Protein AF-A0A5C9AT11-F1 (afdb_monomer)

Organism: Escherichia coli (NCBI:txid562)

Secondary structure (DSSP, 8-state):
--HHHHHHHHHHS-BTTTBSTT---S-SEEEEEEE-SS-HHHHHHTTHHHHHHHHHHHHHHHTT--EEEEEEE------TTS---HHHHHHHHHHHHHHHHT-

Nearest PDB structures (foldseek):
  6ogm-assembly2_G  TM=3.433E-01  e=1.015E+00  Burkholderia lata
  5g5t-assembly1_A  TM=4.159E-01  e=2.593E+00  Methanocaldococcus jannaschii
  7ojn-assembly1_L  TM=4.158E-01  e=2.965E+00  Mammarenavirus lassaense
  4fdx-assembly1_B  TM=3.003E-01  e=1.418E+00  Methylibium petroleiphilum PM1

Structure (mmCIF, N/CA/C/O backbone):
data_AF-A0A5C9AT11-F1
#
_entry.id   AF-A0A5C9AT11-F1
#
loop_
_atom_site.group_PDB
_atom_site.id
_atom_site.type_symbol
_atom_site.label_atom_id
_atom_site.label_alt_id
_atom_site.label_comp_id
_atom_site.label_asym_id
_atom_site.label_entity_id
_atom_site.label_seq_id
_atom_site.pdbx_PDB_ins_code
_atom_site.Cartn_x
_atom_site.Cartn_y
_atom_site.Cartn_z
_atom_site.occupancy
_atom_site.B_iso_or_equiv
_atom_site.auth_seq_id
_atom_site.auth_comp_id
_atom_site.auth_asym_id
_atom_site.auth_atom_id
_atom_site.pdbx_PDB_model_num
ATOM 1 N N . PHE A 1 1 ? -3.688 3.262 -8.490 1.00 84.75 1 PHE A N 1
ATOM 2 C CA . PHE A 1 1 ? -3.928 1.802 -8.406 1.00 84.75 1 PHE A CA 1
ATOM 3 C C . PHE A 1 1 ? -5.204 1.437 -9.173 1.00 84.75 1 PHE A C 1
ATOM 5 O O . PHE A 1 1 ? -5.975 2.348 -9.464 1.00 84.75 1 PHE A O 1
ATOM 12 N N . PRO A 1 2 ? -5.420 0.158 -9.549 1.00 94.25 2 PRO A N 1
ATOM 13 C CA . PRO A 1 2 ? -6.552 -0.263 -10.382 1.00 94.25 2 PRO A CA 1
ATOM 14 C C . PRO A 1 2 ? -7.925 0.050 -9.771 1.00 94.25 2 PRO A C 1
ATOM 16 O O . PRO A 1 2 ? -8.089 0.026 -8.550 1.00 94.25 2 PRO A O 1
ATOM 19 N N . ALA A 1 3 ? -8.932 0.264 -10.625 1.00 96.44 3 ALA A N 1
ATOM 20 C CA . ALA A 1 3 ? -10.297 0.597 -10.205 1.00 96.44 3 ALA A CA 1
ATOM 21 C C . ALA A 1 3 ? -10.920 -0.462 -9.278 1.00 96.44 3 ALA A C 1
ATOM 23 O O . ALA A 1 3 ? -11.659 -0.114 -8.363 1.00 96.44 3 ALA A O 1
ATOM 24 N N . MET A 1 4 ? -10.569 -1.739 -9.459 1.00 97.25 4 MET A N 1
ATOM 25 C CA . MET A 1 4 ? -11.017 -2.826 -8.582 1.00 97.25 4 MET A CA 1
ATOM 26 C C . MET A 1 4 ? -10.581 -2.623 -7.126 1.00 97.25 4 MET A C 1
ATOM 28 O O . MET A 1 4 ? -11.394 -2.776 -6.218 1.00 97.25 4 MET A O 1
ATOM 32 N N . LEU A 1 5 ? -9.325 -2.223 -6.895 1.00 95.56 5 LEU A N 1
ATOM 33 C CA . LEU A 1 5 ? -8.825 -1.965 -5.544 1.00 95.56 5 LEU A CA 1
ATOM 34 C C . LEU A 1 5 ? -9.475 -0.715 -4.943 1.00 95.56 5 LEU A C 1
ATOM 36 O O . LEU A 1 5 ? -9.860 -0.727 -3.777 1.00 95.56 5 LEU A O 1
ATOM 40 N N . LYS A 1 6 ? -9.665 0.339 -5.750 1.00 94.56 6 LYS A N 1
ATOM 41 C CA . LYS A 1 6 ? -10.404 1.531 -5.308 1.00 94.56 6 LYS A CA 1
ATOM 42 C C . LYS A 1 6 ? -11.833 1.179 -4.896 1.00 94.56 6 LYS A C 1
ATOM 44 O O . LYS A 1 6 ? -12.273 1.587 -3.829 1.00 94.56 6 LYS A O 1
ATOM 49 N N . GLY A 1 7 ? -12.523 0.377 -5.705 1.00 96.31 7 GLY A N 1
ATOM 50 C CA . GLY A 1 7 ? -13.876 -0.084 -5.414 1.00 96.31 7 GLY A CA 1
ATOM 51 C C . GLY A 1 7 ? -13.955 -0.957 -4.162 1.00 96.31 7 GLY A C 1
ATOM 52 O O . GLY A 1 7 ? -14.921 -0.842 -3.415 1.00 96.31 7 GLY A O 1
ATOM 53 N N . TYR A 1 8 ? -12.947 -1.794 -3.898 1.00 95.31 8 TYR A N 1
ATOM 54 C CA . TYR A 1 8 ? -12.868 -2.553 -2.648 1.00 95.31 8 TYR A CA 1
ATOM 55 C C . TYR A 1 8 ? -12.774 -1.621 -1.435 1.00 95.31 8 TYR A C 1
ATOM 57 O O . TYR A 1 8 ? -13.579 -1.748 -0.516 1.00 95.31 8 TYR A O 1
ATOM 65 N N . ILE A 1 9 ? -11.852 -0.654 -1.463 1.00 93.88 9 ILE A N 1
ATOM 66 C CA . ILE A 1 9 ? -11.685 0.336 -0.391 1.00 93.88 9 ILE A CA 1
ATOM 67 C C . ILE A 1 9 ? -13.004 1.080 -0.151 1.00 93.88 9 ILE A C 1
ATOM 69 O O . ILE A 1 9 ? -13.504 1.082 0.966 1.00 93.88 9 ILE A O 1
ATOM 73 N N . ASP A 1 10 ? -13.624 1.621 -1.199 1.00 93.50 10 ASP A N 1
ATOM 74 C CA . ASP A 1 10 ? -14.844 2.430 -1.065 1.00 93.50 10 ASP A CA 1
ATOM 75 C C . ASP A 1 10 ? -16.038 1.652 -0.507 1.00 93.50 10 ASP A C 1
ATOM 77 O O . ASP A 1 10 ? -16.906 2.215 0.155 1.00 93.50 10 ASP A O 1
ATOM 81 N N . ARG A 1 11 ? -16.116 0.354 -0.815 1.00 93.69 11 ARG A N 1
ATOM 82 C CA . ARG A 1 11 ? -17.271 -0.479 -0.461 1.00 93.69 11 ARG A CA 1
ATOM 83 C C . ARG A 1 11 ? -17.087 -1.224 0.854 1.00 93.69 11 ARG A C 1
ATOM 85 O O . ARG A 1 11 ? -18.087 -1.529 1.497 1.00 93.69 11 ARG A O 1
ATOM 92 N N . VAL A 1 12 ? -15.849 -1.546 1.229 1.00 92.56 12 VAL A N 1
ATOM 93 C CA . VAL A 1 12 ? -15.531 -2.336 2.429 1.00 92.56 12 VAL A CA 1
ATOM 94 C C . VAL A 1 12 ? -15.038 -1.450 3.564 1.00 92.56 12 VAL A C 1
ATOM 96 O O . VAL A 1 12 ? -15.410 -1.671 4.711 1.00 92.56 12 VAL A O 1
ATOM 99 N N . TRP A 1 13 ? -14.237 -0.422 3.290 1.00 93.44 13 TRP A N 1
ATOM 100 C CA . TRP A 1 13 ? -13.745 0.487 4.328 1.00 93.44 13 TRP A CA 1
ATOM 101 C C . TRP A 1 13 ? -14.743 1.618 4.570 1.00 93.44 13 TRP A C 1
ATOM 103 O O . TRP A 1 13 ? -14.458 2.784 4.318 1.00 93.44 13 TRP A O 1
ATOM 113 N N . ASN A 1 14 ? -15.937 1.249 5.037 1.00 92.81 14 ASN A N 1
ATOM 114 C CA . ASN A 1 14 ? -17.069 2.155 5.206 1.00 92.81 14 ASN A CA 1
ATOM 115 C C . ASN A 1 14 ? -17.411 2.402 6.688 1.00 92.81 14 ASN A C 1
ATOM 117 O O . ASN A 1 14 ? -16.962 1.680 7.589 1.00 92.81 14 ASN A O 1
ATOM 121 N N . ASN A 1 15 ? -18.226 3.427 6.928 1.00 93.19 15 ASN A N 1
ATOM 122 C CA . ASN A 1 15 ? -18.733 3.786 8.244 1.00 93.19 15 ASN A CA 1
ATOM 123 C C . ASN A 1 15 ? -19.545 2.636 8.870 1.00 93.19 15 ASN A C 1
ATOM 125 O O . ASN A 1 15 ? -20.304 1.958 8.178 1.00 93.19 15 ASN A O 1
ATOM 129 N N . GLY A 1 16 ? -19.358 2.405 10.170 1.00 90.25 16 GLY A N 1
ATOM 130 C CA . GLY A 1 16 ? -19.983 1.309 10.916 1.00 90.25 16 GLY A CA 1
ATOM 131 C C . GLY A 1 16 ? -19.288 -0.047 10.749 1.00 90.25 16 GLY A C 1
ATOM 132 O O . GLY A 1 16 ? -19.673 -1.010 11.405 1.00 90.25 16 GLY A O 1
ATOM 133 N N . LEU A 1 17 ? -18.254 -0.137 9.900 1.00 89.56 17 LEU A N 1
ATOM 134 C CA . LEU A 1 17 ? -17.429 -1.340 9.754 1.00 89.56 17 LEU A CA 1
ATOM 135 C C . LEU A 1 17 ? -15.948 -1.055 10.014 1.00 89.56 17 LEU A C 1
ATOM 137 O O . LEU A 1 17 ? -15.347 -1.670 10.890 1.00 89.56 17 LEU A O 1
ATOM 141 N N . ALA A 1 18 ? -15.361 -0.125 9.259 1.00 91.62 18 ALA A N 1
ATOM 142 C CA . ALA A 1 18 ? -13.937 0.194 9.350 1.00 91.62 18 ALA A CA 1
ATOM 143 C C . ALA A 1 18 ? -13.650 1.447 10.192 1.00 91.62 18 ALA A C 1
ATOM 145 O O . ALA A 1 18 ? -12.542 1.586 10.705 1.00 91.62 18 ALA A O 1
ATOM 146 N N . TYR A 1 19 ? -14.633 2.343 10.329 1.00 91.25 19 TYR A N 1
ATOM 147 C CA . TYR A 1 19 ? -14.556 3.562 11.138 1.00 91.25 19 TYR A CA 1
ATOM 148 C C . TYR A 1 19 ? -15.946 3.993 11.640 1.00 91.25 19 TYR A C 1
ATOM 150 O O . TYR A 1 19 ? -16.966 3.558 11.105 1.00 91.25 19 TYR A O 1
ATOM 158 N N . GLY A 1 20 ? -15.992 4.904 12.618 1.00 90.00 20 GLY A N 1
ATOM 159 C CA . GLY A 1 20 ? -17.232 5.419 13.226 1.00 90.00 20 GLY A CA 1
ATOM 160 C C . GLY A 1 20 ? -17.718 4.589 14.422 1.00 90.00 20 GLY A C 1
ATOM 161 O O . GLY A 1 20 ? -17.425 3.405 14.498 1.00 90.00 20 GLY A O 1
ATOM 162 N N . ASP A 1 21 ? -18.410 5.217 15.379 1.00 86.25 21 ASP A N 1
ATOM 163 C CA . ASP A 1 21 ? -19.071 4.601 16.552 1.00 86.25 21 ASP A CA 1
ATOM 164 C C . ASP A 1 21 ? -18.292 3.484 17.281 1.00 86.25 21 ASP A C 1
ATOM 166 O O . ASP A 1 21 ? -18.844 2.474 17.706 1.00 86.25 21 ASP A O 1
ATOM 170 N N . GLY A 1 22 ? -16.975 3.660 17.443 1.00 81.06 22 GLY A N 1
ATOM 171 C CA . GLY A 1 22 ? -16.105 2.683 18.112 1.00 81.06 22 GLY A CA 1
ATOM 172 C C . GLY A 1 22 ? -15.712 1.473 17.253 1.00 81.06 22 GLY A C 1
ATOM 173 O O . GLY A 1 22 ? -14.908 0.655 17.700 1.00 81.06 22 GLY A O 1
ATOM 174 N N . HIS A 1 23 ? -16.205 1.382 16.016 1.00 84.00 23 HIS A N 1
ATOM 175 C CA . HIS A 1 23 ? -15.793 0.384 15.037 1.00 84.00 23 HIS A CA 1
ATOM 176 C C . HIS A 1 23 ? -14.418 0.716 14.459 1.00 84.00 23 HIS A C 1
ATOM 178 O O . HIS A 1 23 ? -14.138 1.850 14.061 1.00 84.00 23 HIS A O 1
ATOM 184 N N . LYS A 1 24 ? -13.562 -0.305 14.413 1.00 87.88 24 LYS A N 1
ATOM 185 C CA . LYS A 1 24 ? -12.218 -0.264 13.840 1.00 87.88 24 LYS A CA 1
ATOM 186 C C . LYS A 1 24 ? -11.928 -1.586 13.150 1.00 87.88 24 LYS A C 1
ATOM 188 O O . LYS A 1 24 ? -12.486 -2.624 13.510 1.00 87.88 24 LYS A O 1
ATOM 193 N N . LEU A 1 25 ? -11.011 -1.551 12.193 1.00 90.44 25 LEU A N 1
ATOM 194 C CA . LEU A 1 25 ? -10.465 -2.768 11.608 1.00 90.44 25 LEU A CA 1
ATOM 195 C C . LEU A 1 25 ? -9.740 -3.595 12.691 1.00 90.44 25 LEU A C 1
ATOM 197 O O . LEU A 1 25 ? -9.106 -3.021 13.576 1.00 90.44 25 LEU A O 1
ATOM 201 N N . PRO A 1 26 ? -9.799 -4.940 12.639 1.00 91.44 26 PRO A N 1
ATOM 202 C CA . PRO A 1 26 ? -9.209 -5.814 13.660 1.00 91.44 26 PRO A CA 1
ATOM 203 C C . PRO A 1 26 ? -7.676 -5.926 13.562 1.00 91.44 26 PRO A C 1
ATOM 205 O O . PRO A 1 26 ? -7.077 -6.805 14.176 1.00 91.44 26 PRO A O 1
ATOM 208 N N . PHE A 1 27 ? -7.036 -5.072 12.765 1.00 91.62 27 PHE A N 1
ATOM 209 C CA . PHE A 1 27 ? -5.601 -5.050 12.519 1.00 91.62 27 PHE A CA 1
ATOM 210 C C . PHE A 1 27 ? -5.084 -3.611 12.547 1.00 91.62 27 PHE A C 1
ATOM 212 O O . PHE A 1 27 ? -5.804 -2.673 12.209 1.00 91.62 27 PHE A O 1
ATOM 219 N N . ASN A 1 28 ? -3.815 -3.449 12.915 1.00 92.19 28 ASN A N 1
ATOM 220 C CA . ASN A 1 28 ? -3.140 -2.153 13.019 1.00 92.19 28 ASN A CA 1
ATOM 221 C C . ASN A 1 28 ? -1.917 -2.018 12.094 1.00 92.19 28 ASN A C 1
ATOM 223 O O . ASN A 1 28 ? -1.274 -0.970 12.108 1.00 92.19 28 ASN A O 1
ATOM 227 N N . LYS A 1 29 ? -1.620 -3.050 11.288 1.00 94.69 29 LYS A N 1
ATOM 228 C CA . LYS A 1 29 ? -0.520 -3.078 10.317 1.00 94.69 29 LYS A CA 1
ATOM 229 C C . LYS A 1 29 ? -1.038 -3.280 8.891 1.00 94.69 29 LYS A C 1
ATOM 231 O O . LYS A 1 29 ? -1.844 -4.181 8.660 1.00 94.69 29 LYS A O 1
ATOM 236 N N . VAL A 1 30 ? -0.552 -2.493 7.929 1.00 95.19 30 VAL A N 1
ATOM 237 C CA . VAL A 1 30 ? -0.813 -2.666 6.485 1.00 95.19 30 VAL A CA 1
ATOM 238 C C . VAL A 1 30 ? 0.476 -2.485 5.681 1.00 95.19 30 VAL A C 1
ATOM 240 O O . VAL A 1 30 ? 1.266 -1.576 5.937 1.00 95.19 30 VAL A O 1
ATOM 243 N N . ARG A 1 31 ? 0.683 -3.332 4.668 1.00 95.06 31 ARG A N 1
ATOM 244 C CA . ARG A 1 31 ? 1.771 -3.197 3.690 1.00 95.06 31 ARG A CA 1
ATOM 245 C C . ARG A 1 31 ? 1.206 -3.177 2.282 1.00 95.06 31 ARG A C 1
ATOM 247 O O . ARG A 1 31 ? 0.496 -4.095 1.876 1.00 95.06 31 ARG A O 1
ATOM 254 N N . TRP A 1 32 ? 1.520 -2.120 1.546 1.00 95.56 32 TRP A N 1
ATOM 255 C CA . TRP A 1 32 ? 1.144 -1.966 0.149 1.00 95.56 32 TRP A CA 1
ATOM 256 C C . TRP A 1 32 ? 2.339 -2.320 -0.726 1.00 95.56 32 TRP A C 1
ATOM 258 O O . TRP A 1 32 ? 3.362 -1.650 -0.657 1.00 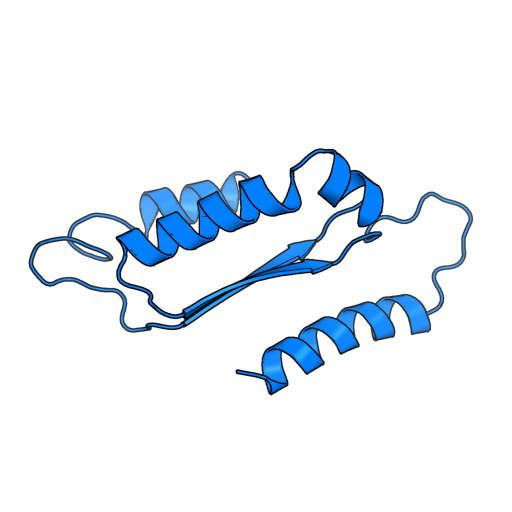95.56 32 TRP A O 1
ATOM 268 N N . VAL A 1 33 ? 2.208 -3.337 -1.575 1.00 94.94 33 VAL A N 1
ATOM 269 C CA . VAL A 1 33 ? 3.247 -3.694 -2.550 1.00 94.94 33 VAL A CA 1
ATOM 270 C C . VAL A 1 33 ? 2.762 -3.284 -3.935 1.00 94.94 33 VAL A C 1
ATOM 272 O O . VAL A 1 33 ? 1.823 -3.870 -4.475 1.00 94.94 33 VAL A O 1
ATOM 275 N N . ALA A 1 34 ? 3.364 -2.236 -4.491 1.00 94.31 34 ALA A N 1
ATOM 276 C CA . ALA A 1 34 ? 2.982 -1.651 -5.768 1.00 94.31 34 ALA A CA 1
ATOM 277 C C . ALA A 1 34 ? 4.007 -1.998 -6.853 1.00 94.31 34 ALA A C 1
ATOM 279 O O . ALA A 1 34 ? 5.192 -1.710 -6.712 1.00 94.31 34 ALA A O 1
ATOM 280 N N . LEU A 1 35 ? 3.539 -2.582 -7.956 1.00 93.06 35 LEU A N 1
ATOM 281 C CA . LEU A 1 35 ? 4.359 -2.825 -9.143 1.00 93.06 35 LEU A CA 1
ATOM 282 C C . LEU A 1 35 ? 4.347 -1.580 -10.036 1.00 93.06 35 LEU A C 1
ATOM 284 O O . LEU A 1 35 ? 3.279 -1.074 -10.389 1.00 93.06 35 LEU A O 1
ATOM 288 N N . VAL A 1 36 ? 5.529 -1.090 -10.389 1.00 92.56 36 VAL A N 1
ATOM 289 C CA . VAL A 1 36 ? 5.757 0.085 -11.233 1.00 92.56 36 VAL A CA 1
ATOM 290 C C . VAL A 1 36 ? 6.551 -0.357 -12.455 1.00 92.56 36 VAL A C 1
ATOM 292 O O . VAL A 1 36 ? 7.574 -1.029 -12.333 1.00 92.56 36 VAL A O 1
ATOM 295 N N . GLY A 1 37 ? 6.053 -0.035 -13.649 1.00 89.19 37 GLY A N 1
ATOM 296 C CA . GLY A 1 37 ? 6.694 -0.456 -14.897 1.00 89.19 37 GLY A CA 1
ATOM 297 C C . GLY A 1 37 ? 7.991 0.294 -15.203 1.00 89.19 37 GLY A C 1
ATOM 298 O O . GLY A 1 37 ? 8.904 -0.303 -15.751 1.00 89.19 37 GLY A O 1
ATOM 299 N N . GLY A 1 38 ? 8.070 1.575 -14.836 1.00 87.31 38 GLY A N 1
ATOM 300 C CA . GLY A 1 38 ? 9.237 2.427 -15.083 1.00 87.31 38 GLY A CA 1
ATOM 301 C C . GLY A 1 38 ? 10.315 2.340 -14.004 1.00 87.31 38 GLY A C 1
ATOM 302 O O . GLY A 1 38 ? 10.149 1.653 -12.991 1.00 87.31 38 GLY A O 1
ATOM 303 N N . ASP A 1 39 ? 11.398 3.079 -14.227 1.00 89.69 39 ASP A N 1
ATOM 304 C CA . ASP A 1 39 ? 12.536 3.183 -13.321 1.00 89.69 39 ASP A CA 1
ATOM 305 C C . ASP A 1 39 ? 12.210 3.978 -12.054 1.00 89.69 39 ASP A C 1
ATOM 307 O O . ASP A 1 39 ? 11.306 4.822 -12.011 1.00 89.69 39 ASP A O 1
ATOM 311 N N . LYS A 1 40 ? 12.960 3.679 -10.991 1.00 90.56 40 LYS A N 1
ATOM 312 C CA . LYS A 1 40 ? 12.728 4.258 -9.668 1.00 90.56 40 LYS A CA 1
ATOM 313 C C . LYS A 1 40 ? 13.052 5.747 -9.658 1.00 90.56 40 LYS A C 1
ATOM 315 O O . LYS A 1 40 ? 12.302 6.530 -9.082 1.00 90.56 40 LYS A O 1
ATOM 320 N N . GLU A 1 41 ? 14.148 6.139 -10.290 1.00 93.50 41 GLU A N 1
ATOM 321 C CA . GLU A 1 41 ? 14.639 7.511 -10.315 1.00 93.50 41 GLU A CA 1
ATOM 322 C C . GLU A 1 41 ? 13.608 8.453 -10.945 1.00 93.50 41 GLU A C 1
ATOM 324 O O . GLU A 1 41 ? 13.237 9.454 -10.329 1.00 93.50 41 GLU A O 1
ATOM 329 N N . SER A 1 42 ? 13.071 8.106 -12.114 1.00 91.88 42 SER A N 1
ATOM 330 C CA . SER A 1 42 ? 12.018 8.871 -12.787 1.00 91.88 42 SER A CA 1
ATOM 331 C C . SER A 1 42 ? 10.730 8.886 -11.968 1.00 91.88 42 SER A C 1
ATOM 333 O O . SER A 1 42 ? 10.096 9.933 -11.824 1.00 91.88 42 SER A O 1
ATOM 335 N N . PHE A 1 43 ? 10.353 7.752 -11.368 1.00 93.69 43 PHE A N 1
ATOM 336 C CA . PHE A 1 43 ? 9.171 7.658 -10.510 1.00 93.69 43 PHE A CA 1
ATOM 337 C C . PHE A 1 43 ? 9.248 8.600 -9.293 1.00 93.69 43 PHE A C 1
ATOM 339 O O . PHE A 1 43 ? 8.253 9.246 -8.941 1.00 93.69 43 PHE A O 1
ATOM 346 N N . VAL A 1 44 ? 10.435 8.738 -8.694 1.00 95.69 44 VAL A N 1
ATOM 347 C CA . VAL A 1 44 ? 10.715 9.682 -7.600 1.00 95.69 44 VAL A CA 1
ATOM 348 C C . VAL A 1 44 ? 10.734 11.124 -8.110 1.00 95.69 44 VAL A C 1
ATOM 350 O O . VAL A 1 44 ? 10.077 11.984 -7.524 1.00 95.69 44 VAL A O 1
ATOM 353 N N . GLN A 1 45 ? 11.443 11.402 -9.210 1.00 96.00 45 GLN A N 1
ATOM 354 C CA . GLN A 1 45 ? 11.566 12.749 -9.789 1.00 96.00 45 GLN A CA 1
ATOM 355 C C . GLN A 1 45 ? 10.210 13.344 -10.180 1.00 96.00 45 GLN A C 1
ATOM 357 O O . GLN A 1 45 ? 9.973 14.535 -9.987 1.00 96.00 45 GLN A O 1
ATOM 362 N N . MET A 1 46 ? 9.295 12.515 -10.682 1.00 95.06 46 MET A N 1
ATOM 363 C CA . MET A 1 46 ? 7.925 12.917 -11.007 1.00 95.06 46 MET A CA 1
ATOM 364 C C . MET A 1 46 ? 7.026 13.091 -9.766 1.00 95.06 46 MET A C 1
ATOM 366 O O . MET A 1 46 ? 5.865 13.478 -9.895 1.00 95.06 46 MET A O 1
ATOM 370 N N . GLY A 1 47 ? 7.527 12.792 -8.563 1.00 96.31 47 GLY A N 1
ATOM 371 C CA . GLY A 1 47 ? 6.797 12.915 -7.299 1.00 96.31 47 GLY A CA 1
ATOM 372 C C . GLY A 1 47 ? 5.759 11.816 -7.052 1.00 96.31 47 GLY A C 1
ATOM 373 O O . GLY A 1 47 ? 4.986 11.909 -6.094 1.00 96.31 47 GLY A O 1
ATOM 374 N N . TRP A 1 48 ? 5.717 10.770 -7.882 1.00 95.75 48 TRP A N 1
ATOM 375 C CA . TRP A 1 48 ? 4.702 9.720 -7.779 1.00 95.75 48 TRP A CA 1
ATOM 376 C C . TRP A 1 48 ? 4.857 8.874 -6.520 1.00 95.75 48 TRP A C 1
ATOM 378 O O . TRP A 1 48 ? 3.851 8.571 -5.877 1.00 95.75 48 TRP A O 1
ATOM 388 N N . GLU A 1 49 ? 6.095 8.552 -6.139 1.00 95.75 49 GLU A N 1
ATOM 389 C CA . GLU A 1 49 ? 6.390 7.789 -4.921 1.00 95.75 49 GLU A CA 1
ATOM 390 C C . GLU A 1 49 ? 5.779 8.461 -3.691 1.00 95.75 49 GLU A C 1
ATOM 392 O O . GLU A 1 49 ? 5.014 7.839 -2.948 1.00 95.75 49 GLU A O 1
ATOM 397 N N . LYS A 1 50 ? 6.048 9.760 -3.523 1.00 96.75 50 LYS A N 1
ATOM 398 C CA . LYS A 1 50 ? 5.530 10.550 -2.406 1.00 96.75 50 LYS A CA 1
ATOM 399 C C . LYS A 1 50 ? 4.008 10.650 -2.453 1.00 96.75 50 LYS A C 1
ATOM 401 O O . LYS A 1 50 ? 3.349 10.351 -1.464 1.00 96.75 50 LYS A O 1
ATOM 406 N N . ASN A 1 51 ? 3.443 11.025 -3.600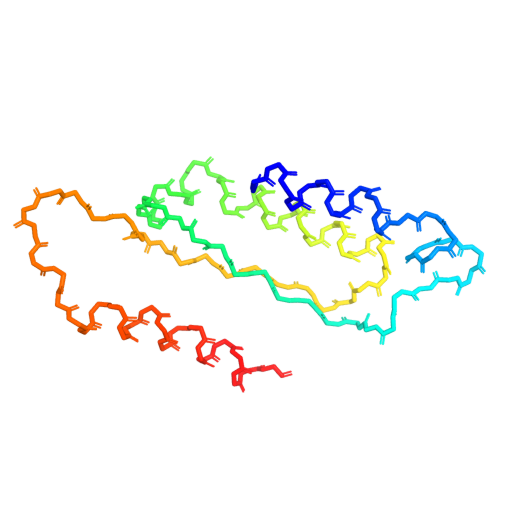 1.00 96.50 51 ASN A N 1
ATOM 407 C CA . ASN A 1 51 ? 2.002 11.243 -3.730 1.00 96.50 51 ASN A CA 1
ATOM 408 C C . ASN A 1 51 ? 1.191 9.979 -3.415 1.00 96.50 51 ASN A C 1
ATOM 410 O O . ASN A 1 51 ? 0.185 10.041 -2.708 1.00 96.50 51 ASN A O 1
ATOM 414 N N . ILE A 1 52 ? 1.631 8.825 -3.925 1.00 96.25 52 ILE A N 1
ATOM 415 C CA . ILE A 1 52 ? 0.950 7.548 -3.688 1.00 96.25 52 ILE A CA 1
ATOM 416 C C . ILE A 1 52 ? 1.153 7.092 -2.241 1.00 96.25 52 ILE A C 1
ATOM 418 O O . ILE A 1 52 ? 0.191 6.642 -1.614 1.00 96.25 52 ILE A O 1
ATOM 422 N N . SER A 1 53 ? 2.366 7.241 -1.701 1.00 97.06 53 SER A N 1
ATOM 423 C CA . SER A 1 53 ? 2.661 6.897 -0.306 1.00 97.06 53 SER A CA 1
ATOM 424 C C . SER A 1 53 ? 1.803 7.696 0.661 1.00 97.06 53 SER A C 1
ATOM 426 O O . SER A 1 53 ? 1.130 7.107 1.504 1.00 97.06 53 SER A O 1
ATOM 428 N N . ASP A 1 54 ? 1.768 9.018 0.504 1.00 97.38 54 ASP A N 1
ATOM 429 C CA . ASP A 1 54 ? 0.994 9.907 1.366 1.00 97.38 54 ASP A CA 1
ATOM 430 C C . ASP A 1 54 ? -0.495 9.572 1.289 1.00 97.38 54 ASP A C 1
ATOM 432 O O . ASP A 1 54 ? -1.154 9.458 2.318 1.00 97.38 54 ASP A O 1
ATOM 436 N N . TYR A 1 55 ? -1.034 9.352 0.085 1.00 96.06 55 TYR A N 1
ATOM 437 C CA . TYR A 1 55 ? -2.441 8.993 -0.082 1.00 96.06 55 TYR A CA 1
ATOM 438 C C . TYR A 1 55 ? -2.803 7.701 0.668 1.00 96.06 55 TYR A C 1
ATOM 440 O O . TYR A 1 55 ? -3.765 7.679 1.439 1.00 96.06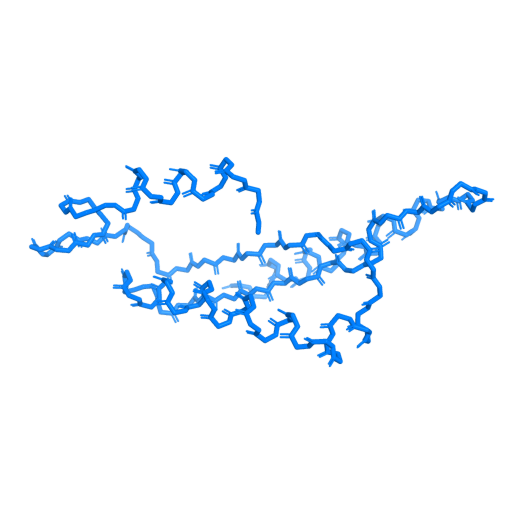 55 TYR A O 1
ATOM 448 N N . LEU A 1 56 ? -2.029 6.629 0.472 1.00 96.44 56 LEU A N 1
ATOM 449 C CA . LEU A 1 56 ? -2.306 5.327 1.085 1.00 96.44 56 LEU A CA 1
ATOM 450 C C . LEU A 1 56 ? -2.084 5.347 2.603 1.00 96.44 56 LEU A C 1
ATOM 452 O O . LEU A 1 56 ? -2.901 4.804 3.347 1.00 96.44 56 LEU A O 1
ATOM 456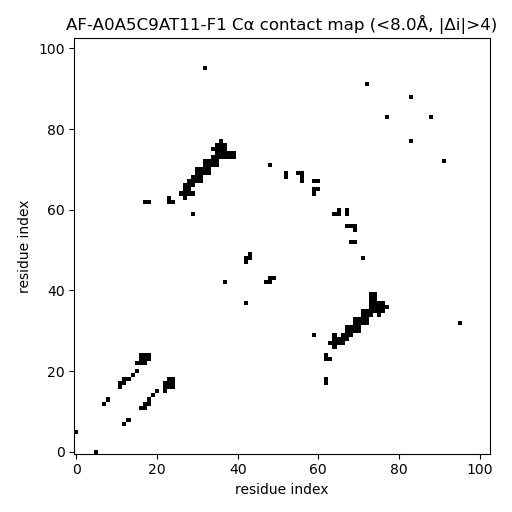 N N . LYS A 1 57 ? -1.018 6.003 3.072 1.00 96.88 57 LYS A N 1
ATOM 457 C CA . LYS A 1 57 ? -0.704 6.125 4.503 1.00 96.88 57 LYS A CA 1
ATOM 458 C C . LYS A 1 57 ? -1.729 6.987 5.233 1.00 96.88 57 LYS A C 1
ATOM 460 O O . LYS A 1 57 ? -2.202 6.585 6.291 1.00 96.88 57 LYS A O 1
ATOM 465 N N . ASN A 1 58 ? -2.145 8.113 4.652 1.00 95.88 58 ASN A N 1
ATOM 466 C CA . ASN A 1 58 ? -3.168 8.975 5.250 1.00 95.88 58 ASN A CA 1
ATOM 467 C C . ASN A 1 58 ? -4.531 8.281 5.312 1.00 95.88 58 ASN A C 1
ATOM 469 O O . ASN A 1 58 ? -5.243 8.413 6.305 1.00 95.88 58 ASN A O 1
ATOM 473 N N . MET A 1 59 ? -4.880 7.496 4.290 1.00 94.94 59 MET A N 1
ATOM 474 C CA . MET A 1 59 ? -6.083 6.666 4.316 1.00 94.94 59 MET A CA 1
ATOM 475 C C . MET A 1 59 ? -6.029 5.622 5.444 1.00 94.94 59 MET A C 1
ATOM 477 O O . MET A 1 59 ? -7.002 5.474 6.179 1.00 94.94 59 MET A O 1
ATOM 481 N N . CYS A 1 60 ? -4.900 4.931 5.625 1.00 95.56 60 CYS A N 1
ATOM 482 C CA . CYS A 1 60 ? -4.712 4.013 6.753 1.00 95.56 60 CYS A CA 1
ATOM 483 C C . CYS A 1 60 ? -4.797 4.741 8.107 1.00 95.56 60 CYS A C 1
ATOM 485 O O . CYS A 1 60 ? -5.483 4.274 9.015 1.00 95.56 60 CYS A O 1
ATOM 487 N N . SER A 1 61 ? -4.165 5.912 8.224 1.00 94.38 61 SER A N 1
ATOM 488 C CA . SER A 1 61 ? -4.186 6.736 9.437 1.00 94.38 61 SER A CA 1
ATOM 489 C C . SER A 1 61 ? -5.605 7.168 9.815 1.00 94.38 61 SER A C 1
ATOM 491 O O . SER A 1 61 ? -5.983 7.071 10.982 1.00 94.38 61 SER A O 1
ATOM 493 N N . TYR A 1 62 ? -6.432 7.545 8.834 1.00 93.06 62 TYR A N 1
ATOM 494 C CA . TYR A 1 62 ? -7.848 7.856 9.053 1.00 93.06 62 TYR A CA 1
ATOM 495 C C . TYR A 1 62 ? -8.621 6.686 9.687 1.00 93.06 62 TYR A C 1
ATOM 497 O O . TYR A 1 62 ? -9.497 6.896 10.524 1.00 93.06 62 TYR A O 1
ATOM 505 N N . LEU A 1 63 ? -8.266 5.451 9.331 1.00 93.88 63 LEU A N 1
ATOM 506 C CA . LEU A 1 63 ? -8.862 4.226 9.874 1.00 93.88 63 LEU A CA 1
ATOM 507 C C . LEU A 1 63 ? -8.250 3.790 11.217 1.00 93.88 63 LEU A C 1
ATOM 509 O O . LEU A 1 63 ? -8.647 2.765 11.770 1.00 93.88 63 LEU A O 1
ATOM 513 N N . GLY A 1 64 ? -7.290 4.547 11.755 1.00 93.06 64 GLY A N 1
ATOM 514 C CA . GLY A 1 64 ? -6.588 4.219 12.996 1.00 93.06 64 GLY A CA 1
ATOM 515 C C . GLY A 1 64 ? -5.541 3.111 12.855 1.00 93.06 64 GLY A C 1
ATOM 516 O O . GLY A 1 64 ? -5.165 2.509 13.857 1.00 93.06 64 GLY A O 1
ATOM 517 N N . ILE A 1 65 ? -5.080 2.824 11.635 1.00 94.94 65 ILE A N 1
ATOM 518 C CA . ILE A 1 65 ? -3.954 1.917 11.383 1.00 94.94 65 ILE A CA 1
ATOM 519 C C . ILE A 1 65 ? -2.665 2.717 11.599 1.00 94.94 65 ILE A C 1
ATOM 521 O O . ILE A 1 65 ? -2.380 3.654 10.854 1.00 94.94 65 ILE A O 1
ATOM 525 N N . GLU A 1 66 ? -1.905 2.354 12.630 1.00 91.75 66 GLU A N 1
ATOM 526 C CA . GLU A 1 66 ? -0.708 3.088 13.068 1.00 91.75 66 GLU A CA 1
ATOM 527 C C . GLU A 1 66 ? 0.536 2.741 12.245 1.00 91.75 66 GLU A C 1
ATOM 529 O O . GLU A 1 66 ? 1.414 3.582 12.060 1.00 91.75 66 GLU A O 1
ATOM 534 N N . ASP A 1 67 ? 0.603 1.517 11.723 1.00 95.12 67 ASP A N 1
ATOM 535 C CA . ASP A 1 67 ? 1.764 1.011 11.003 1.00 95.12 67 ASP A CA 1
ATOM 536 C C . ASP A 1 67 ? 1.383 0.677 9.553 1.00 95.12 67 ASP A C 1
ATOM 538 O O . ASP A 1 67 ? 0.936 -0.423 9.219 1.00 95.12 67 ASP A O 1
ATOM 542 N N . ALA A 1 68 ? 1.552 1.656 8.666 1.00 96.00 68 ALA A N 1
ATOM 543 C CA . ALA A 1 68 ? 1.293 1.510 7.242 1.00 96.00 68 ALA A CA 1
ATOM 544 C C . ALA A 1 68 ? 2.514 1.917 6.415 1.00 96.00 68 ALA A C 1
ATOM 546 O O . ALA A 1 68 ? 3.021 3.031 6.555 1.00 96.00 68 ALA A O 1
ATOM 547 N N . ASP A 1 69 ? 2.934 1.046 5.495 1.00 95.25 69 ASP A N 1
ATOM 548 C CA . ASP A 1 69 ? 4.026 1.352 4.572 1.00 95.25 69 ASP A CA 1
ATOM 549 C C . ASP A 1 69 ? 3.749 0.912 3.134 1.00 95.25 69 ASP A C 1
ATOM 551 O O . ASP A 1 69 ? 2.876 0.075 2.881 1.00 95.25 69 ASP A O 1
ATOM 555 N N . VAL A 1 70 ? 4.465 1.529 2.193 1.00 95.38 70 VAL A N 1
ATOM 556 C CA . VAL A 1 70 ? 4.324 1.295 0.754 1.00 95.38 70 VAL A CA 1
ATOM 557 C C . VAL A 1 70 ? 5.681 0.942 0.160 1.00 95.38 70 VAL A C 1
ATOM 559 O O . VAL A 1 70 ? 6.627 1.718 0.240 1.00 95.38 70 VAL A O 1
ATOM 562 N N . THR A 1 71 ? 5.755 -0.216 -0.485 1.00 94.88 71 THR A N 1
ATOM 563 C CA . THR A 1 71 ? 6.932 -0.702 -1.203 1.00 94.88 71 THR A CA 1
ATOM 564 C C . THR A 1 71 ? 6.654 -0.677 -2.697 1.00 94.88 71 THR A C 1
ATOM 566 O O . THR A 1 71 ? 5.692 -1.285 -3.170 1.00 94.88 71 THR A O 1
ATOM 569 N N . PHE A 1 72 ? 7.510 0.012 -3.450 1.00 93.94 72 PHE A N 1
ATOM 570 C CA . PHE A 1 72 ? 7.425 0.085 -4.906 1.00 93.94 72 PHE A CA 1
ATOM 571 C C . PHE A 1 72 ? 8.461 -0.836 -5.544 1.00 93.94 72 PHE A C 1
ATOM 573 O O . PHE A 1 72 ? 9.664 -0.609 -5.421 1.00 93.94 72 PHE A O 1
ATOM 580 N N . LEU A 1 73 ? 7.994 -1.850 -6.266 1.00 93.19 73 LEU A N 1
ATOM 581 C CA . LEU A 1 73 ? 8.830 -2.680 -7.126 1.00 93.19 73 LEU A CA 1
ATOM 582 C C . LEU A 1 73 ? 8.855 -2.036 -8.512 1.00 93.19 73 LEU A C 1
ATOM 584 O O . LEU A 1 73 ? 7.845 -2.048 -9.211 1.00 93.19 73 LEU A O 1
ATOM 588 N N . CYS A 1 74 ? 9.977 -1.421 -8.876 1.00 90.94 74 CYS A N 1
ATOM 589 C CA . CYS A 1 74 ? 10.144 -0.701 -10.143 1.00 90.94 74 CYS A CA 1
ATOM 590 C C . CYS A 1 74 ? 10.683 -1.611 -11.258 1.00 90.94 74 CYS A C 1
ATOM 592 O O . CYS A 1 74 ? 11.132 -2.728 -10.997 1.00 90.94 74 CYS A O 1
ATOM 594 N N . ASN A 1 75 ? 10.664 -1.115 -12.497 1.00 87.94 75 ASN A N 1
ATOM 595 C CA . ASN A 1 75 ? 11.110 -1.819 -13.706 1.00 87.94 75 ASN A CA 1
ATOM 596 C C . ASN A 1 75 ? 10.337 -3.112 -14.019 1.00 87.94 75 ASN A C 1
ATOM 598 O O . ASN A 1 75 ? 10.845 -3.991 -14.702 1.00 87.94 75 ASN A O 1
ATOM 602 N N . THR A 1 76 ? 9.102 -3.251 -13.530 1.00 86.56 76 THR A N 1
ATOM 603 C CA . THR A 1 76 ? 8.333 -4.514 -13.612 1.00 86.56 76 THR A CA 1
ATOM 604 C C . THR A 1 76 ? 7.793 -4.851 -15.004 1.00 86.56 76 THR A C 1
ATOM 606 O O . THR A 1 76 ? 7.195 -5.912 -15.187 1.00 86.56 76 THR A O 1
ATOM 609 N N . VAL A 1 77 ? 7.994 -3.968 -15.984 1.00 80.94 77 VAL A N 1
ATOM 610 C CA . VAL A 1 77 ? 7.667 -4.205 -17.392 1.00 80.94 77 VAL A CA 1
ATOM 611 C C . VAL A 1 77 ? 8.972 -4.275 -18.170 1.00 80.94 77 VAL A C 1
ATOM 613 O O . VAL A 1 77 ? 9.786 -3.360 -18.093 1.00 80.94 77 VAL A O 1
ATOM 616 N N . VAL A 1 78 ? 9.146 -5.344 -18.943 1.00 65.38 78 VAL A N 1
ATOM 617 C CA . VAL A 1 78 ? 10.267 -5.495 -19.874 1.00 65.38 78 VAL A CA 1
ATOM 618 C C . VAL A 1 78 ? 9.746 -5.298 -21.287 1.00 65.38 78 VAL A C 1
ATOM 620 O O . VAL A 1 78 ? 8.701 -5.843 -21.645 1.00 65.38 78 VAL A O 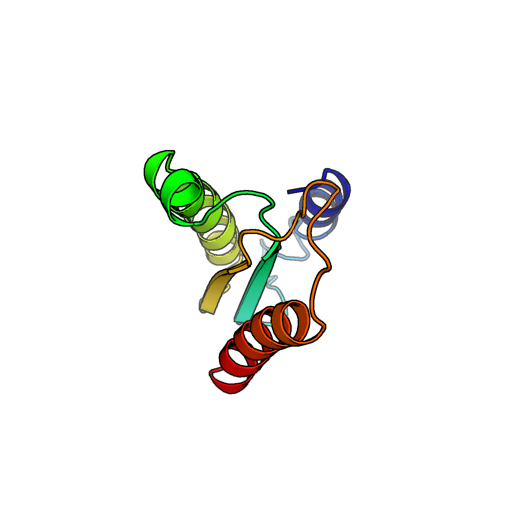1
ATOM 623 N N . PHE A 1 79 ? 10.442 -4.472 -22.064 1.00 56.97 79 PHE A N 1
ATOM 624 C CA . PHE A 1 79 ? 10.136 -4.261 -23.475 1.00 56.97 79 PHE A CA 1
ATOM 625 C C . PHE A 1 79 ? 10.833 -5.340 -24.315 1.00 56.97 79 PHE A C 1
ATOM 627 O O . PHE A 1 79 ? 11.960 -5.730 -24.015 1.00 56.97 79 PHE A O 1
ATOM 634 N N . ASP A 1 80 ? 10.130 -5.844 -25.332 1.00 47.97 80 ASP A N 1
ATOM 635 C CA . ASP A 1 80 ? 10.522 -6.997 -26.152 1.00 47.97 80 ASP A CA 1
ATOM 636 C C . ASP A 1 80 ? 11.986 -6.941 -26.627 1.00 47.97 80 ASP A C 1
ATOM 638 O O . ASP A 1 80 ? 12.388 -6.018 -27.337 1.00 47.97 80 ASP A O 1
ATOM 642 N N . GLY A 1 81 ? 12.767 -7.970 -26.277 1.00 55.19 81 GLY A N 1
ATOM 643 C CA . GLY A 1 81 ? 14.126 -8.196 -26.788 1.00 55.19 81 GLY A CA 1
ATOM 644 C C . GLY A 1 81 ? 15.167 -8.556 -25.728 1.00 55.19 81 GLY A C 1
ATOM 645 O O . GLY A 1 81 ? 16.180 -9.164 -26.068 1.00 55.19 81 GLY A O 1
ATOM 646 N N . GLU A 1 82 ? 14.916 -8.245 -24.456 1.00 55.66 82 GLU A N 1
ATOM 647 C CA . GLU A 1 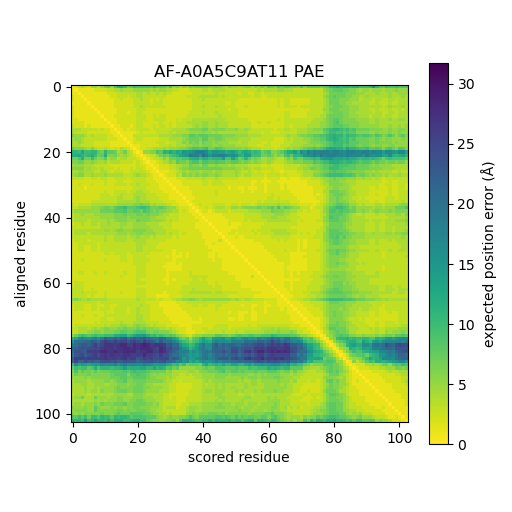82 ? 15.777 -8.670 -23.351 1.00 55.66 82 GLU A CA 1
ATOM 648 C C . GLU A 1 82 ? 15.241 -9.958 -22.723 1.00 55.66 82 GLU A C 1
ATOM 650 O O . GLU A 1 82 ? 14.111 -10.026 -22.236 1.00 55.66 82 GLU A O 1
ATOM 655 N N . GLU A 1 83 ? 16.059 -11.011 -22.751 1.00 56.62 83 GLU A N 1
ATOM 656 C CA . GLU A 1 83 ? 15.756 -12.259 -22.065 1.00 56.62 83 GLU A CA 1
ATOM 657 C C . GLU A 1 83 ? 15.763 -11.983 -20.555 1.00 56.62 83 GLU A C 1
ATOM 659 O O . GLU A 1 83 ? 16.805 -11.783 -19.931 1.00 56.62 83 GLU A O 1
ATOM 664 N N . LEU A 1 84 ? 14.573 -11.925 -19.960 1.00 60.00 84 LEU A N 1
ATOM 665 C CA . LEU A 1 84 ? 14.403 -11.811 -18.519 1.00 60.00 84 LEU A CA 1
ATOM 666 C C . LEU A 1 84 ? 15.031 -13.024 -17.840 1.00 60.00 84 LEU A C 1
ATOM 668 O O . LEU A 1 84 ? 14.434 -14.099 -17.743 1.00 60.00 84 LEU A O 1
ATOM 672 N N . HIS A 1 85 ? 16.248 -12.853 -17.342 1.00 66.62 85 HIS A N 1
ATOM 673 C CA . HIS A 1 85 ? 16.884 -13.883 -16.546 1.00 66.62 85 HIS A CA 1
ATOM 674 C C . HIS A 1 85 ? 16.055 -14.116 -15.282 1.00 66.62 85 HIS A C 1
ATOM 676 O O . HIS A 1 85 ? 15.644 -13.174 -14.605 1.00 66.62 85 HIS A O 1
ATOM 682 N N . ALA A 1 86 ? 15.838 -15.383 -14.921 1.00 72.69 86 ALA A N 1
ATOM 683 C CA . ALA A 1 86 ? 15.132 -15.758 -13.694 1.00 72.69 86 ALA A CA 1
ATOM 684 C C . ALA A 1 86 ? 15.672 -15.020 -12.449 1.00 72.69 86 ALA A C 1
ATOM 686 O O . ALA A 1 86 ? 14.915 -14.737 -11.525 1.00 72.69 86 ALA A O 1
ATOM 687 N N . SER A 1 87 ? 16.957 -14.647 -12.454 1.00 77.06 87 SER A N 1
ATOM 688 C CA . SER A 1 87 ? 17.606 -13.821 -11.430 1.00 77.06 87 SER A CA 1
ATOM 689 C C . SER A 1 87 ? 16.940 -12.457 -11.205 1.00 77.06 87 SER A C 1
ATOM 691 O O . SER A 1 87 ? 16.903 -11.996 -10.067 1.00 77.06 87 SE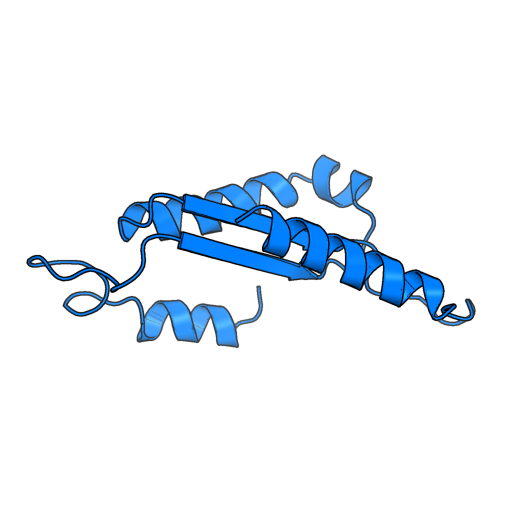R A O 1
ATOM 693 N N . TYR A 1 88 ? 16.372 -11.829 -12.237 1.00 80.19 88 TYR A N 1
ATOM 694 C CA . TYR A 1 88 ? 15.656 -10.559 -12.117 1.00 80.19 88 TYR A CA 1
ATOM 695 C C . TYR A 1 88 ? 14.369 -10.718 -11.301 1.00 80.19 88 TYR A C 1
ATOM 697 O O . TYR A 1 88 ? 14.171 -10.025 -10.306 1.00 80.19 88 TYR A O 1
ATOM 705 N N . TYR A 1 89 ? 13.521 -11.688 -11.648 1.00 81.75 89 TYR A N 1
ATOM 706 C CA . TYR A 1 89 ? 12.319 -11.960 -10.859 1.00 81.75 89 TYR A CA 1
ATOM 707 C C . TYR A 1 89 ? 12.663 -12.412 -9.438 1.00 81.75 89 TYR A C 1
ATOM 709 O O . TYR A 1 89 ? 11.981 -12.022 -8.493 1.00 81.75 89 TYR A O 1
ATOM 717 N N . GLN A 1 90 ? 13.743 -13.181 -9.261 1.00 86.75 90 GLN A N 1
ATOM 718 C CA . GLN A 1 90 ? 14.222 -13.537 -7.924 1.00 86.75 90 GLN A CA 1
ATOM 719 C C . GLN A 1 90 ? 14.659 -12.311 -7.117 1.00 86.75 90 GLN A C 1
ATOM 721 O O . GLN A 1 90 ? 14.399 -12.276 -5.918 1.00 86.75 90 GLN A O 1
ATOM 726 N N . SER A 1 91 ? 15.258 -11.290 -7.738 1.00 87.00 91 SER A N 1
ATOM 727 C CA . SER A 1 91 ? 15.642 -10.067 -7.023 1.00 87.00 91 SER A CA 1
ATOM 728 C C . SER A 1 91 ? 14.420 -9.265 -6.559 1.00 87.00 91 SER A C 1
ATOM 730 O O . SER A 1 91 ? 14.397 -8.803 -5.419 1.00 87.00 91 SER A O 1
ATOM 732 N N . LEU A 1 92 ? 13.367 -9.171 -7.383 1.00 88.12 92 LEU A N 1
ATOM 733 C CA . LEU A 1 92 ? 12.094 -8.557 -6.985 1.00 88.12 92 LEU A CA 1
ATOM 734 C C . LEU A 1 92 ? 11.427 -9.330 -5.841 1.00 88.12 92 LEU A C 1
ATOM 736 O O . LEU A 1 92 ? 10.961 -8.734 -4.873 1.00 88.12 92 LEU A O 1
ATOM 740 N N . LEU A 1 93 ? 11.401 -10.662 -5.933 1.00 90.19 93 LEU A N 1
ATOM 741 C CA . LEU A 1 93 ? 10.848 -11.514 -4.881 1.00 90.19 93 LEU A CA 1
ATOM 742 C C . LEU A 1 93 ? 11.660 -11.420 -3.585 1.00 90.19 93 LEU A C 1
ATOM 744 O O . LEU A 1 93 ? 11.063 -11.428 -2.512 1.00 90.19 93 LEU A O 1
ATOM 748 N N . SER A 1 94 ? 12.989 -11.302 -3.671 1.00 91.62 94 SER A N 1
ATOM 749 C CA . SER A 1 94 ? 13.856 -11.093 -2.506 1.00 91.62 94 SER A CA 1
ATOM 750 C C . SER A 1 94 ? 13.507 -9.793 -1.793 1.00 91.62 94 SER A C 1
ATOM 752 O O . SER A 1 94 ? 13.273 -9.826 -0.595 1.00 91.62 94 SER A O 1
ATOM 754 N N . GLN A 1 95 ? 13.345 -8.684 -2.525 1.00 89.38 95 GLN A N 1
ATOM 755 C CA . GLN A 1 95 ? 12.958 -7.398 -1.928 1.00 89.38 95 GLN A CA 1
ATOM 756 C C . GLN A 1 95 ? 11.643 -7.489 -1.142 1.00 89.38 95 GLN A C 1
ATOM 758 O O . GLN A 1 95 ? 11.520 -6.916 -0.061 1.00 89.38 95 GLN A O 1
ATOM 763 N N . VAL A 1 96 ? 10.656 -8.228 -1.662 1.00 90.50 96 VAL A N 1
ATOM 764 C CA . VAL A 1 96 ? 9.387 -8.445 -0.950 1.00 90.50 96 VAL A CA 1
ATOM 765 C C . VAL A 1 96 ? 9.581 -9.326 0.282 1.00 90.50 96 VAL A C 1
ATOM 767 O O . VAL A 1 96 ? 8.972 -9.052 1.310 1.00 90.50 96 VAL A O 1
ATOM 770 N N . ARG A 1 97 ? 10.413 -10.371 0.206 1.00 91.69 97 ARG A N 1
ATOM 771 C CA . ARG A 1 97 ? 10.708 -11.233 1.363 1.00 91.69 97 ARG A CA 1
ATOM 772 C C . ARG A 1 97 ? 11.421 -10.464 2.465 1.00 91.69 97 ARG A C 1
ATOM 774 O O . ARG A 1 97 ? 10.947 -10.494 3.590 1.00 91.69 97 ARG A O 1
ATOM 781 N N . ASP A 1 98 ? 12.448 -9.697 2.120 1.00 90.88 98 ASP A N 1
ATOM 782 C CA . ASP A 1 98 ? 13.192 -8.871 3.073 1.00 90.88 98 ASP A CA 1
ATOM 783 C C . ASP A 1 98 ? 12.265 -7.852 3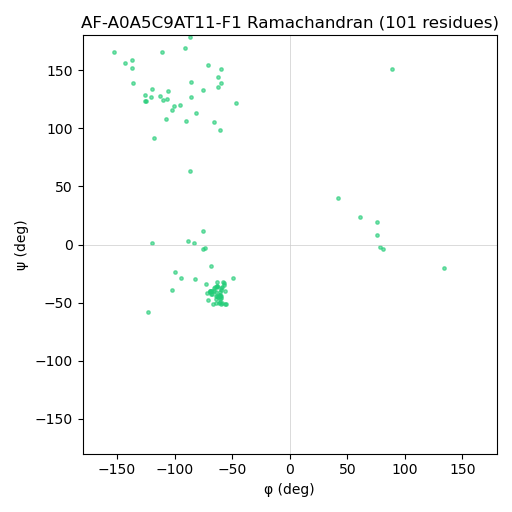.763 1.00 90.88 98 ASP A C 1
ATOM 785 O O . ASP A 1 98 ? 12.371 -7.617 4.965 1.00 90.88 98 ASP A O 1
ATOM 789 N N . MET A 1 99 ? 11.301 -7.287 3.022 1.00 89.62 99 MET A N 1
ATOM 790 C CA . MET A 1 99 ? 10.259 -6.424 3.589 1.00 89.62 99 MET A CA 1
ATOM 791 C C . MET A 1 99 ? 9.354 -7.181 4.571 1.00 89.62 99 MET A C 1
ATOM 793 O O . MET A 1 99 ? 9.036 -6.633 5.622 1.00 89.62 99 MET A O 1
ATOM 797 N N . VAL A 1 100 ? 8.911 -8.400 4.239 1.00 88.75 100 VAL A N 1
ATOM 798 C CA . VAL A 1 100 ? 8.064 -9.223 5.124 1.00 88.75 100 VAL A CA 1
ATOM 799 C C . VAL A 1 100 ? 8.819 -9.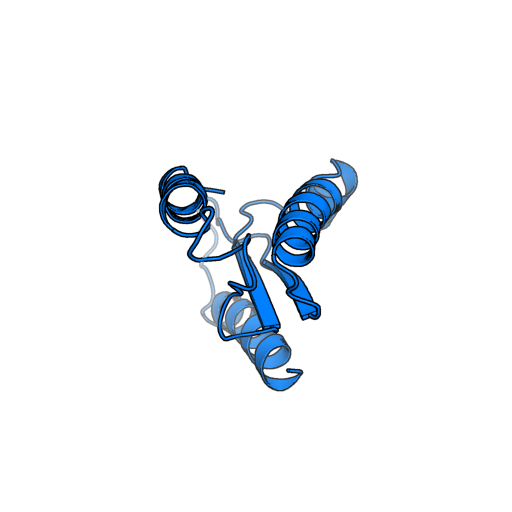649 6.384 1.00 88.75 100 VAL A C 1
ATOM 801 O O . VAL A 1 100 ? 8.243 -9.611 7.467 1.00 88.75 100 VAL A O 1
ATOM 804 N N . ASP A 1 101 ? 10.094 -10.012 6.256 1.00 90.25 101 ASP A N 1
ATOM 805 C CA . ASP A 1 101 ? 10.934 -10.461 7.371 1.00 90.25 101 ASP A CA 1
ATOM 806 C C . ASP A 1 101 ? 11.256 -9.327 8.364 1.00 90.25 101 ASP A C 1
ATOM 808 O O . ASP A 1 101 ? 11.623 -9.586 9.509 1.00 90.25 101 ASP A O 1
ATOM 812 N N . ALA A 1 102 ? 11.088 -8.067 7.951 1.00 84.50 102 ALA A N 1
ATOM 813 C CA . ALA A 1 102 ? 11.291 -6.884 8.785 1.00 84.50 102 ALA A CA 1
ATOM 814 C C . ALA A 1 102 ? 10.042 -6.430 9.585 1.00 84.50 102 ALA A C 1
ATOM 816 O O . ALA A 1 102 ? 10.099 -5.380 10.232 1.00 84.50 102 ALA A O 1
ATOM 817 N N . LEU A 1 103 ? 8.914 -7.159 9.524 1.00 81.31 103 LEU A N 1
ATOM 818 C CA . LEU A 1 103 ? 7.613 -6.793 10.137 1.00 81.31 103 LEU A CA 1
ATOM 819 C C . LEU A 1 103 ? 7.397 -7.302 11.564 1.00 81.31 103 LEU A C 1
ATOM 821 O O . LEU A 1 103 ? 6.646 -6.603 12.304 1.00 81.31 103 LEU A O 1
#

Sequence (103 aa):
FPAMLKGYIDRVWNNGLAYGDGHKLPFNKVRWVALVGGDKESFVQMGWEKNISDYLKNMCSYLGIEDADVTFLCNTVVFDGEELHASYYQSLLSQVRDMVDAL

InterPro domains:
  IPR003680 Flavodoxin-like fold [PF02525] (1-86)
  IPR029039 Flavoprotein-like superfamily [G3DSA:3.40.50.360] (1-103)
  IPR029039 Flavoprotein-like superfamily [SSF52218] (1-96)

pLDDT: mean 89.11, std 10.23, range [47.97, 97.38]

Solvent-accessible surface area (backbone atoms only — not comparable to full-atom values): 6138 Å² total; per-residue (Å²): 133,60,67,68,60,54,51,46,45,68,69,61,63,29,79,73,50,24,29,54,99,89,33,49,54,99,62,47,72,49,78,43,81,42,83,32,52,53,55,61,68,61,40,48,75,72,42,49,56,58,56,53,42,50,53,56,36,50,54,37,44,74,45,67,26,82,44,57,52,71,46,75,46,52,50,69,51,82,71,94,86,68,82,80,50,70,66,58,60,49,52,56,51,46,55,54,48,59,56,59,76,72,110

Foldseek 3Di:
DDPVVVVCCVPQCDEPDPDDPPHHDPAQAEEAEAEAQADPVVCVVVVVLVVVQCVQVVSSVRSVRPHYGYHYDYNNDDDPDDDPDPVNVVVSVVVVVVVVVVD

Radius of gyration: 16.46 Å; Cα contacts (8 Å, |Δi|>4): 98; chains: 1; bounding box: 38×29×45 Å

Mean predicted aligned error: 5.1 Å